Protein 2HBO (pdb70)

Structure (mmCIF, N/CA/C/O backbone):
data_2HBO
#
_entry.id   2HBO
#
_cell.length_a   53.440
_cell.length_b   53.440
_cell.length_c   99.090
_cell.angle_alpha   90.000
_cell.angle_beta   90.000
_cell.angle_gamma   90.000
#
_symmetry.space_group_name_H-M   'P 42 21 2'
#
loop_
_entity.id
_entity.type
_entity.pdbx_description
1 polymer 'Hypothetical protein (np_422103.1)'
2 non-polymer 2-{2-[2-(2-{2-[2-(2-ETHOXY-ETHOXY)-ETHOXY]-ETHOXY}-ETHOXY)-ETHOXY]-ETHOXY}-ETHANOL
3 non-polymer 1,2-ETHANEDIOL
4 water water
#
loop_
_atom_site.group_PDB
_atom_site.id
_atom_site.type_symbol
_atom_site.label_atom_id
_atom_site.label_alt_id
_atom_site.label_comp_id
_atom_site.label_asym_id
_atom_site.label_entity_id
_atom_site.label_seq_id
_atom_site.pdbx_PDB_ins_code
_atom_site.Cartn_x
_atom_site.Cartn_y
_atom_site.Cartn_z
_atom_site.occupancy
_atom_site.B_iso_or_equiv
_atom_site.auth_seq_id
_atom_site.auth_comp_id
_atom_site.auth_asym_id
_atom_site.auth_atom_id
_atom_site.pdbx_PDB_model_num
ATOM 1 N N . ALA A 1 13 ? 4.112 -20.979 -1.028 1.00 41.49 12 ALA A N 1
ATOM 2 C CA . ALA A 1 13 ? 4.492 -21.974 -2.093 1.00 41.82 12 ALA A CA 1
ATOM 3 C C . ALA A 1 13 ? 4.715 -21.334 -3.457 1.00 41.78 12 ALA A C 1
ATOM 4 O O . ALA A 1 13 ? 3.874 -21.450 -4.361 1.00 41.07 12 ALA A O 1
ATOM 6 N N . ILE A 1 14 ? 5.865 -20.687 -3.617 1.00 41.76 13 ILE A N 1
ATOM 7 C CA . ILE A 1 14 ? 6.217 -20.048 -4.887 1.00 41.39 13 ILE A CA 1
ATOM 8 C C . ILE A 1 14 ? 6.520 -21.121 -5.916 1.00 41.65 13 ILE A C 1
ATOM 9 O O . ILE A 1 14 ? 7.372 -21.978 -5.677 1.00 42.78 13 ILE A O 1
ATOM 14 N N . PRO A 1 15 ? 5.837 -21.086 -7.073 1.00 41.17 14 PRO A N 1
ATOM 15 C CA . PRO A 1 15 ? 6.130 -21.985 -8.180 1.00 40.63 14 PRO A CA 1
ATOM 16 C C . PRO A 1 15 ? 7.613 -22.193 -8.462 1.00 41.07 14 PRO A C 1
ATOM 17 O O . PRO A 1 15 ? 8.396 -21.265 -8.321 1.00 41.90 14 PRO A O 1
ATOM 21 N N . GLU A 1 16 ? 7.987 -23.404 -8.862 1.00 39.50 15 GLU A N 1
ATOM 22 C CA . GLU A 1 16 ? 9.396 -23.766 -8.952 1.00 40.03 15 GLU A CA 1
ATOM 23 C C . GLU A 1 16 ? 10.111 -22.828 -9.925 1.00 39.76 15 GLU A C 1
ATOM 24 O O . GLU A 1 16 ? 9.558 -22.469 -10.969 1.00 38.90 15 GLU A O 1
ATOM 27 N N . GLY A 1 17 ? 11.318 -22.408 -9.556 1.00 39.47 16 GLY 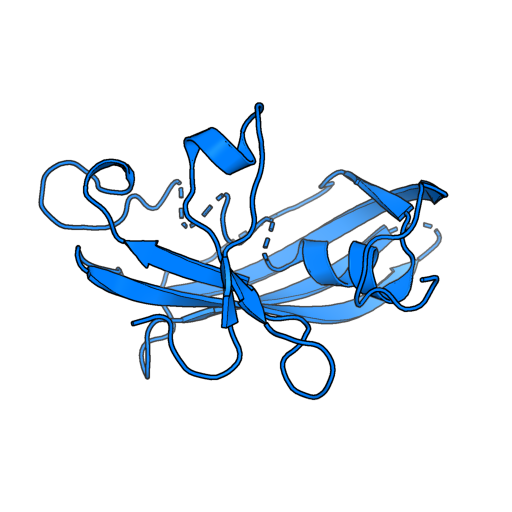A N 1
ATOM 28 C CA . GLY A 1 17 ? 12.126 -21.527 -10.386 1.00 39.46 16 GLY A CA 1
ATOM 29 C C . GLY A 1 17 ? 12.006 -20.044 -10.077 1.00 39.92 16 GLY A C 1
ATOM 30 O O . GLY A 1 17 ? 12.777 -19.245 -10.624 1.00 37.99 16 GLY A O 1
ATOM 31 N N . PHE A 1 18 ? 11.051 -19.666 -9.215 1.00 38.57 17 PHE A N 1
ATOM 32 C CA . PHE A 1 18 ? 10.800 -18.248 -8.917 1.00 37.86 17 PHE A CA 1
ATOM 33 C C . PHE A 1 18 ? 11.164 -17.890 -7.482 1.00 38.85 17 PHE A C 1
ATOM 34 O O . PHE A 1 18 ? 11.011 -18.700 -6.563 1.00 37.29 17 PHE A O 1
ATOM 42 N N . SER A 1 19 ? 11.627 -16.659 -7.300 1.00 41.13 18 SER A N 1
ATOM 43 C CA . SER A 1 19 ? 11.838 -16.111 -5.965 1.00 44.13 18 SER A CA 1
ATOM 44 C C . SER A 1 19 ? 11.276 -14.682 -5.900 1.00 44.18 18 SER A C 1
ATOM 45 O O . SER A 1 19 ? 11.172 -13.980 -6.925 1.00 39.97 18 SER A O 1
ATOM 48 N N . GLN A 1 20 ? 10.884 -14.275 -4.698 1.00 44.50 19 GLN A N 1
ATOM 49 C CA . GLN A 1 20 ? 10.220 -13.004 -4.530 1.00 45.49 19 GLN A CA 1
ATOM 50 C C . GLN A 1 20 ? 11.214 -11.871 -4.782 1.00 45.86 19 GLN A C 1
ATOM 51 O O . GLN A 1 20 ? 12.365 -11.912 -4.316 1.00 46.17 19 GLN A O 1
ATOM 57 N N . LEU A 1 21 ? 10.769 -10.869 -5.527 1.00 43.04 20 LEU A N 1
ATOM 58 C CA . LEU A 1 21 ? 11.505 -9.610 -5.645 1.00 44.74 20 LEU A CA 1
ATOM 59 C C . LEU A 1 21 ? 11.163 -8.776 -4.446 1.00 46.76 20 LEU A C 1
ATOM 60 O O . LEU A 1 21 ? 10.041 -8.823 -3.942 1.00 50.04 20 LEU A O 1
ATOM 65 N N . ASN A 1 22 ? 12.115 -7.994 -3.997 1.00 46.83 21 ASN A N 1
ATOM 66 C CA . ASN A 1 22 ? 11.905 -7.215 -2.808 1.00 49.68 21 ASN A CA 1
ATOM 67 C C . ASN A 1 22 ? 12.279 -5.771 -3.118 1.00 50.59 21 ASN A C 1
ATOM 68 O O . ASN A 1 22 ? 13.438 -5.488 -3.420 1.00 51.69 21 ASN A O 1
ATOM 73 N N . TRP A 1 23 ? 11.296 -4.870 -3.070 1.00 50.55 22 TRP A N 1
ATOM 74 C CA . TRP A 1 23 ? 11.575 -3.435 -3.013 1.00 50.41 22 TRP A CA 1
ATOM 75 C C . TRP A 1 23 ? 11.188 -2.858 -1.654 1.00 50.30 22 TRP A C 1
ATOM 76 O O . TRP A 1 23 ? 10.330 -3.385 -0.944 1.00 51.70 22 TRP A O 1
ATOM 87 N N . SER A 1 24 ? 11.851 -1.782 -1.282 1.00 47.94 23 SER A N 1
ATOM 88 C CA . SER A 1 24 ? 11.564 -1.119 -0.028 1.00 47.11 23 SER A CA 1
ATOM 89 C C . SER A 1 24 ? 10.606 0.058 -0.242 1.00 45.19 23 SER A C 1
ATOM 90 O O . SER A 1 24 ? 9.921 0.482 0.673 1.00 44.76 23 SER A O 1
ATOM 92 N N . ARG A 1 25 ? 10.569 0.580 -1.466 1.00 43.65 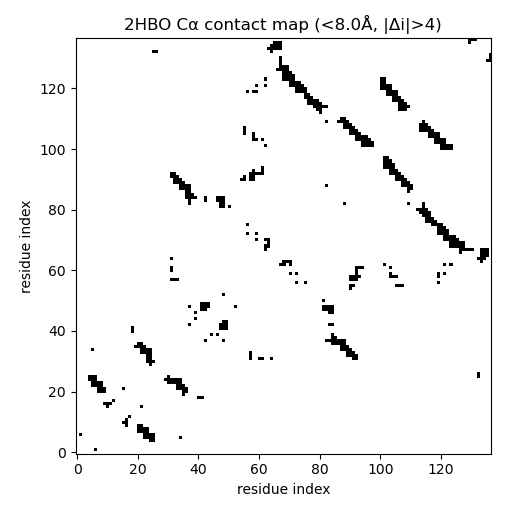24 ARG A N 1
ATOM 93 C CA . ARG A 1 25 ? 9.798 1.767 -1.764 1.00 41.96 24 ARG A CA 1
ATOM 94 C C . ARG A 1 25 ? 9.481 1.795 -3.248 1.00 40.39 24 ARG A C 1
ATOM 95 O O . ARG A 1 25 ? 9.938 0.942 -4.013 1.00 37.18 24 ARG A O 1
ATOM 99 N N . GLY A 1 26 ? 8.711 2.794 -3.653 1.00 40.45 25 GLY A N 1
ATOM 100 C CA . GLY A 1 26 ? 8.480 3.009 -5.077 1.00 38.09 25 GLY A CA 1
ATOM 101 C C . GLY A 1 26 ? 7.347 2.165 -5.605 1.00 36.73 25 GLY A C 1
ATOM 102 O O . GLY A 1 26 ? 6.658 1.490 -4.856 1.00 35.34 25 GLY A O 1
ATOM 103 N N . PHE A 1 27 ? 7.152 2.225 -6.910 1.00 35.41 26 PHE A N 1
ATOM 104 C CA . PHE A 1 27 ? 5.992 1.595 -7.553 1.00 37.23 26 PHE A CA 1
ATOM 105 C C . PHE A 1 27 ? 6.005 0.063 -7.606 1.00 38.84 26 PHE A C 1
ATOM 106 O O . PHE A 1 27 ? 4.958 -0.544 -7.489 1.00 39.35 26 PHE A O 1
ATOM 114 N N . GLY A 1 28 ? 7.166 -0.577 -7.755 1.00 40.21 27 GLY A N 1
ATOM 115 C CA . GLY A 1 28 ? 7.221 -2.049 -7.694 1.00 41.21 27 GLY A CA 1
ATOM 116 C C . GLY A 1 28 ? 6.648 -2.660 -6.421 1.00 43.44 27 GLY A C 1
ATOM 117 O O . GLY A 1 28 ? 5.970 -3.703 -6.439 1.00 43.96 27 GLY A O 1
ATOM 118 N N . ARG A 1 29 ? 6.908 -2.014 -5.304 1.00 43.01 28 ARG A N 1
ATOM 119 C CA . ARG A 1 29 ? 6.350 -2.460 -4.052 1.00 44.86 28 ARG A CA 1
ATOM 120 C C . ARG A 1 29 ? 4.849 -2.211 -3.959 1.00 43.11 28 ARG A C 1
ATOM 121 O O . ARG A 1 29 ? 4.118 -2.976 -3.317 1.00 40.42 28 ARG A O 1
ATOM 129 N N . GLN A 1 30 ? 4.405 -1.090 -4.518 1.00 42.10 29 GLN A N 1
ATOM 130 C CA . GLN A 1 30 ? 2.979 -0.805 -4.570 1.00 40.76 29 GLN A CA 1
ATOM 131 C C . GLN A 1 30 ? 2.255 -1.937 -5.277 1.00 40.76 29 GLN A C 1
ATOM 132 O O . GLN A 1 30 ? 1.141 -2.293 -4.901 1.00 42.04 29 GLN A O 1
ATOM 138 N N . ILE A 1 31 ? 2.850 -2.484 -6.331 1.00 42.73 30 ILE A N 1
ATOM 139 C CA . ILE A 1 31 ? 2.107 -3.468 -7.143 1.00 43.82 30 ILE A CA 1
ATOM 140 C C . ILE A 1 31 ? 2.561 -4.909 -6.924 1.00 41.74 30 ILE A C 1
ATOM 141 O O . ILE A 1 31 ? 2.073 -5.841 -7.548 1.00 42.73 30 ILE A O 1
ATOM 146 N N . GLY A 1 32 ? 3.474 -5.095 -5.990 1.00 41.52 31 GLY A N 1
ATOM 147 C CA . GLY A 1 32 ? 3.893 -6.433 -5.643 1.00 41.86 31 GLY A CA 1
ATOM 148 C C . GLY A 1 32 ? 2.841 -7.175 -4.846 1.00 41.02 31 GLY A C 1
ATOM 149 O O . GLY A 1 32 ? 1.722 -6.661 -4.611 1.00 39.02 31 GLY A O 1
ATOM 150 N N . PRO A 1 33 ? 3.206 -8.377 -4.372 1.00 42.36 32 PRO A N 1
ATOM 151 C CA . PRO A 1 33 ? 4.510 -9.032 -4.571 1.00 41.97 32 PRO A CA 1
ATOM 152 C C . PRO A 1 33 ? 4.742 -9.501 -5.986 1.00 39.97 32 PRO A C 1
ATOM 153 O O . PRO A 1 33 ? 3.812 -10.012 -6.625 1.00 41.24 32 PRO A O 1
ATOM 157 N N . LEU A 1 34 ? 5.943 -9.259 -6.495 1.00 38.55 33 LEU A N 1
ATOM 158 C CA . LEU A 1 34 ? 6.370 -9.809 -7.781 1.00 38.64 33 LEU A CA 1
ATOM 159 C C . LEU A 1 34 ? 7.493 -10.813 -7.562 1.00 39.04 33 LEU A C 1
ATOM 160 O O . LEU A 1 34 ? 8.203 -10.749 -6.548 1.00 42.00 33 LEU A O 1
ATOM 165 N N . PHE A 1 35 ? 7.642 -11.723 -8.522 1.00 38.81 34 PHE A N 1
ATOM 166 C CA . PHE A 1 35 ? 8.653 -12.764 -8.455 1.00 38.41 34 PHE A CA 1
ATOM 167 C C . PHE A 1 35 ? 9.440 -12.793 -9.732 1.00 35.66 34 PHE A C 1
ATOM 168 O O . PHE A 1 35 ? 8.883 -12.545 -10.828 1.00 38.79 34 PHE A O 1
ATOM 176 N N . GLU A 1 36 ? 10.727 -13.121 -9.613 1.00 35.84 35 GLU A N 1
ATOM 177 C CA . GLU A 1 36 ? 11.619 -13.257 -10.777 1.00 37.52 35 GLU A CA 1
ATOM 178 C C . GLU A 1 36 ? 12.132 -14.686 -10.881 1.00 37.97 35 GLU A C 1
ATOM 179 O O . GLU A 1 36 ? 12.353 -15.382 -9.872 1.00 36.51 35 GLU A O 1
ATOM 185 N N . HIS A 1 37 ? 12.317 -15.132 -12.116 1.00 39.23 36 HIS A N 1
ATOM 186 C CA . HIS A 1 37 ? 12.817 -16.461 -12.359 1.00 41.07 36 HIS A CA 1
ATOM 187 C C . HIS A 1 37 ? 14.313 -16.472 -12.091 1.00 41.75 36 HIS A C 1
ATOM 188 O O . HIS A 1 37 ? 15.023 -15.517 -12.406 1.00 42.24 36 HIS A O 1
ATOM 195 N N . ARG A 1 38 ? 14.781 -17.573 -11.534 1.00 43.98 37 ARG A N 1
ATOM 196 C CA . ARG A 1 38 ? 16.197 -17.775 -11.298 1.00 46.25 37 ARG A CA 1
ATOM 197 C C . ARG A 1 38 ? 16.969 -17.809 -12.612 1.00 43.77 37 ARG A C 1
ATOM 198 O O . ARG A 1 38 ? 16.405 -17.992 -13.697 1.00 42.06 37 ARG A O 1
ATOM 206 N N . GLU A 1 39 ? 18.284 -17.658 -12.478 1.00 44.55 38 GLU A N 1
ATOM 207 C CA . GLU A 1 39 ? 19.224 -17.676 -13.594 1.00 43.73 38 GLU A CA 1
ATOM 208 C C . GLU A 1 39 ? 19.157 -18.991 -14.376 1.00 42.36 38 GLU A C 1
ATOM 209 O O . GLU A 1 39 ? 18.827 -20.034 -13.818 1.00 43.51 38 GLU A O 1
ATOM 212 N N . GLY A 1 40 ? 19.470 -18.921 -15.666 1.00 41.39 39 GLY A N 1
ATOM 213 C CA . GLY A 1 40 ? 19.356 -20.063 -16.576 1.00 41.07 39 GLY A CA 1
ATOM 214 C C . GLY A 1 40 ? 18.106 -19.972 -17.433 1.00 41.24 39 GLY A C 1
ATOM 215 O O . GLY A 1 40 ? 17.548 -18.883 -17.594 1.00 42.12 39 GLY A O 1
ATOM 216 N N . PRO A 1 41 ? 17.655 -21.118 -17.989 1.00 39.78 40 PRO A N 1
ATOM 217 C CA . PRO A 1 41 ? 16.396 -21.102 -18.733 1.00 39.02 40 PRO A CA 1
ATOM 218 C C . PRO A 1 41 ? 15.238 -20.452 -17.981 1.00 37.31 40 PRO A C 1
ATOM 219 O O . PRO A 1 41 ? 15.004 -20.763 -16.812 1.00 39.36 40 PRO A O 1
ATOM 223 N N . GLY A 1 42 ? 14.540 -19.546 -18.658 1.00 37.41 41 GLY A N 1
ATOM 224 C CA . GLY A 1 42 ? 13.360 -18.871 -18.113 1.00 36.87 41 GLY A CA 1
ATOM 225 C C . GLY A 1 42 ? 13.691 -17.630 -17.305 1.00 36.21 41 GLY A C 1
ATOM 226 O O . GLY A 1 42 ? 12.779 -17.001 -16.752 1.00 36.24 41 GLY A O 1
ATOM 227 N N . GLN A 1 43 ? 14.988 -17.257 -17.231 1.00 36.69 42 GLN A N 1
ATOM 228 C CA . GLN A 1 43 ? 15.414 -16.107 -16.419 1.00 36.81 42 GLN A CA 1
ATOM 229 C C . GLN A 1 43 ? 14.684 -14.817 -16.753 1.00 35.25 42 GLN A C 1
ATOM 230 O O . GLN A 1 43 ? 14.423 -14.012 -15.857 1.00 36.76 42 GLN A O 1
ATOM 236 N N . ALA A 1 44 ? 14.311 -14.647 -18.009 1.00 37.89 43 ALA A N 1
ATOM 237 C CA . ALA A 1 44 ? 13.646 -13.428 -18.470 1.00 37.83 43 ALA A CA 1
ATOM 238 C C . ALA A 1 44 ? 12.229 -13.281 -17.933 1.00 39.19 43 ALA A C 1
ATOM 239 O O . ALA A 1 44 ? 11.641 -12.207 -18.111 1.00 39.78 43 ALA A O 1
ATOM 241 N N . ARG A 1 45 ? 11.703 -14.316 -17.238 1.00 38.19 44 ARG A N 1
ATOM 242 C CA . ARG A 1 45 ? 10.329 -14.316 -16.736 1.00 36.98 44 ARG A CA 1
ATOM 243 C C . ARG A 1 45 ? 10.202 -13.638 -15.374 1.00 36.44 44 ARG A C 1
ATOM 244 O O . ARG A 1 45 ? 11.011 -13.833 -14.482 1.00 36.66 44 ARG A O 1
ATOM 252 N N . LEU A 1 46 ? 9.192 -12.794 -15.270 1.00 36.63 45 LEU A N 1
ATOM 253 C CA . LEU A 1 46 ? 8.649 -12.362 -14.016 1.00 35.70 45 LEU A CA 1
ATOM 254 C C . LEU A 1 46 ? 7.288 -13.036 -13.813 1.00 35.92 45 LEU A C 1
ATOM 255 O O . LEU A 1 46 ? 6.662 -13.520 -14.767 1.00 36.07 45 LEU A O 1
ATOM 260 N N . ALA A 1 47 ? 6.823 -12.991 -12.587 1.00 36.09 46 ALA A N 1
ATOM 261 C CA . ALA A 1 47 ? 5.518 -13.526 -12.202 1.00 36.20 46 ALA A CA 1
ATOM 262 C C . ALA A 1 47 ? 4.941 -12.790 -11.015 1.00 37.16 46 ALA A C 1
ATOM 263 O O . ALA A 1 47 ? 5.645 -12.141 -10.198 1.00 36.68 46 ALA A O 1
ATOM 265 N N . PHE A 1 48 ? 3.631 -12.863 -10.939 1.00 35.84 47 PHE A N 1
ATOM 266 C CA . PHE A 1 48 ? 2.922 -12.449 -9.740 1.00 34.83 47 PHE A CA 1
ATOM 267 C C . PHE A 1 48 ? 1.682 -13.308 -9.484 1.00 35.39 47 PHE A C 1
ATOM 268 O O . PHE A 1 48 ? 1.162 -13.965 -10.366 1.00 35.90 47 PHE A O 1
ATOM 276 N N . ARG A 1 49 ? 1.268 -13.347 -8.225 1.00 34.74 48 ARG A N 1
ATOM 277 C CA . ARG A 1 49 ? -0.009 -13.925 -7.853 1.00 37.86 48 ARG A CA 1
ATOM 278 C C . ARG A 1 49 ? -1.041 -12.808 -7.704 1.00 36.45 48 ARG A C 1
ATOM 279 O O . ARG A 1 49 ? -0.793 -11.840 -7.026 1.00 37.49 48 ARG A O 1
ATOM 287 N N . VAL A 1 50 ? -2.190 -12.959 -8.345 1.00 35.66 49 VAL A N 1
ATOM 288 C CA . VAL A 1 50 ? -3.246 -11.964 -8.244 1.00 34.69 49 VAL A CA 1
ATOM 289 C C . VAL A 1 50 ? -3.773 -11.959 -6.809 1.00 34.31 49 VAL A C 1
ATOM 290 O O . VAL A 1 50 ? -4.316 -12.961 -6.308 1.00 33.61 49 VAL A O 1
ATOM 294 N N . GLU A 1 51 ? -3.625 -10.815 -6.163 1.00 33.49 50 GLU A N 1
ATOM 295 C CA . GLU A 1 51 ? -4.075 -10.617 -4.807 1.00 34.28 50 GLU A CA 1
ATOM 296 C C . GLU A 1 51 ? -5.143 -9.534 -4.840 1.00 34.67 50 GLU A C 1
ATOM 297 O O . GLU A 1 51 ? -5.366 -8.880 -5.875 1.00 32.54 50 GLU A O 1
ATOM 303 N N . GLU A 1 52 ? -5.800 -9.326 -3.719 1.00 33.84 51 GLU A N 1
ATOM 304 C CA . GLU A 1 52 ? -6.940 -8.442 -3.703 1.00 34.69 51 GLU A CA 1
ATOM 305 C C . GLU A 1 52 ? -6.598 -7.037 -4.173 1.00 33.98 51 GLU A C 1
ATOM 306 O O . GLU A 1 52 ? -7.417 -6.388 -4.788 1.00 34.97 51 GLU A O 1
ATOM 309 N N . HIS A 1 53 ? -5.390 -6.580 -3.873 1.00 35.19 52 HIS A N 1
ATOM 310 C CA . HIS A 1 53 ? -4.985 -5.206 -4.197 1.00 35.89 52 HIS A CA 1
ATOM 311 C C . HIS A 1 53 ? -4.623 -5.063 -5.665 1.00 32.91 52 HIS A C 1
ATOM 312 O O . HIS A 1 53 ? -4.260 -3.975 -6.096 1.00 33.86 52 HIS A O 1
ATOM 319 N N . HIS A 1 54 ? -4.661 -6.172 -6.405 1.00 32.55 53 HIS A N 1
ATOM 320 C CA . HIS A 1 54 ? -4.478 -6.175 -7.848 1.00 33.12 53 HIS A CA 1
ATOM 321 C C . HIS A 1 54 ? -5.774 -6.103 -8.651 1.00 34.72 53 HIS A C 1
ATOM 322 O O . HIS A 1 54 ? -5.774 -5.860 -9.882 1.00 34.91 53 HIS A O 1
ATOM 329 N N . THR A 1 55 ? -6.869 -6.335 -7.955 1.00 34.02 54 THR A N 1
ATOM 330 C CA . THR A 1 55 ? -8.118 -6.616 -8.589 1.00 35.48 54 THR A CA 1
ATOM 331 C C . THR A 1 55 ? -8.962 -5.385 -8.758 1.00 37.66 54 THR A C 1
ATOM 332 O O . THR A 1 55 ? -8.669 -4.297 -8.257 1.00 36.47 54 THR A O 1
ATOM 336 N N . ASN A 1 56 ? -10.060 -5.617 -9.449 1.00 40.72 55 ASN A N 1
ATOM 337 C CA . ASN A 1 56 ? -11.039 -4.615 -9.728 1.00 43.10 55 ASN A CA 1
ATOM 338 C C . ASN A 1 56 ? -12.111 -4.581 -8.635 1.00 44.41 55 ASN A C 1
ATOM 339 O O . ASN A 1 56 ? -13.123 -3.930 -8.812 1.00 46.87 55 ASN A O 1
ATOM 344 N N . GLY A 1 57 ? -11.861 -5.273 -7.509 1.00 44.63 56 GLY A N 1
ATOM 345 C CA . GLY A 1 57 ? -12.779 -5.365 -6.363 1.00 44.53 56 GLY A CA 1
ATOM 346 C C . GLY A 1 57 ? -13.841 -6.446 -6.530 1.00 44.88 56 GLY A C 1
ATOM 347 O O . GLY A 1 57 ? -14.686 -6.653 -5.651 1.00 45.06 56 GLY A O 1
ATOM 348 N N . LEU A 1 58 ? -13.787 -7.139 -7.664 1.00 44.78 57 LEU A N 1
ATOM 349 C CA . LEU A 1 58 ? -14.788 -8.117 -8.049 1.00 44.97 57 LEU A CA 1
ATOM 350 C C . LEU A 1 58 ? -14.139 -9.467 -8.388 1.00 44.07 57 LEU A C 1
ATOM 351 O O . LEU A 1 58 ? -14.737 -10.303 -9.074 1.00 43.35 57 LEU A O 1
ATOM 356 N N . GLY A 1 59 ? -12.930 -9.681 -7.873 1.00 41.74 58 GLY A N 1
ATOM 357 C CA . GLY A 1 59 ? -12.249 -10.944 -8.032 1.00 40.36 58 GLY A CA 1
ATOM 358 C C . GLY A 1 59 ? -11.378 -11.046 -9.276 1.00 39.70 58 GLY A C 1
ATOM 359 O O . GLY A 1 59 ? -10.732 -12.075 -9.474 1.00 41.23 58 GLY A O 1
ATOM 360 N N . ASN A 1 60 ? -11.344 -10.014 -10.121 1.00 37.23 59 ASN A N 1
ATOM 361 C CA . ASN A 1 60 ? -10.491 -10.072 -11.327 1.00 38.31 59 ASN A CA 1
ATOM 362 C C . ASN A 1 60 ? -9.373 -9.033 -11.370 1.00 35.38 59 ASN A C 1
ATOM 363 O O . ASN A 1 60 ? -9.548 -7.890 -10.940 1.00 33.28 59 ASN A O 1
ATOM 368 N N . CYS A 1 61 ? -8.241 -9.441 -11.934 1.00 35.84 60 CYS A N 1
ATOM 369 C CA . CYS A 1 61 ? -7.067 -8.593 -12.047 1.00 35.45 60 CYS A CA 1
ATOM 370 C C . CYS A 1 61 ? -7.446 -7.410 -12.894 1.00 34.56 60 CYS A C 1
ATOM 371 O O . CYS A 1 61 ? -8.053 -7.572 -13.957 1.00 35.83 60 CYS A O 1
ATOM 374 N N . HIS A 1 62 ? -7.076 -6.222 -12.434 1.00 32.42 61 HIS A N 1
ATOM 375 C CA . HIS A 1 62 ? -7.279 -5.011 -13.180 1.00 30.41 61 HIS A CA 1
ATOM 376 C C . HIS A 1 62 ? -6.349 -5.002 -14.373 1.00 31.09 61 HIS A C 1
ATOM 377 O O . HIS A 1 62 ? -5.180 -5.357 -14.266 1.00 30.08 61 HIS A O 1
ATOM 384 N N . GLY A 1 63 ? -6.881 -4.585 -15.510 1.00 30.90 62 GLY A N 1
ATOM 385 C CA . GLY A 1 63 ? -6.095 -4.519 -16.745 1.00 30.34 62 GLY A CA 1
ATOM 386 C C . GLY A 1 63 ? -4.938 -3.565 -16.630 1.00 29.09 62 GLY A C 1
ATOM 387 O O . GLY A 1 63 ? -3.903 -3.741 -17.301 1.00 29.00 62 GLY A O 1
ATOM 388 N N . GLY A 1 64 ? -5.085 -2.545 -15.766 1.00 29.72 63 GLY A N 1
ATOM 389 C CA . GLY A 1 64 ? -4.009 -1.580 -15.519 1.00 30.27 63 GLY A CA 1
ATOM 390 C C . GLY A 1 64 ? -2.855 -2.244 -14.813 1.00 31.70 63 GLY A C 1
ATOM 391 O O . GLY A 1 64 ? -1.703 -1.935 -15.072 1.00 32.99 63 GLY A O 1
ATOM 400 N N . LEU A 1 66 ? -2.147 -5.521 -15.161 1.00 34.82 65 LEU A N 1
ATOM 401 C CA . LEU A 1 66 ? -1.501 -6.339 -16.177 1.00 36.56 65 LEU A CA 1
ATOM 402 C C . LEU A 1 66 ? -0.595 -5.499 -17.113 1.00 35.30 65 LEU A C 1
ATOM 403 O O . L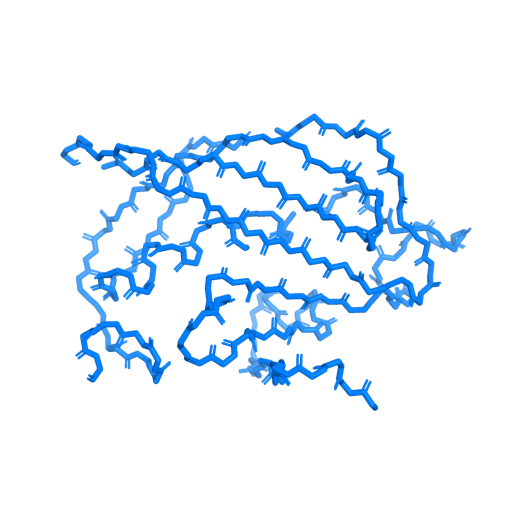EU A 1 66 ? 0.438 -5.976 -17.517 1.00 35.62 65 LEU A O 1
ATOM 416 N N . SER A 1 68 ? 1.075 -2.618 -16.264 1.00 31.98 67 SER A N 1
ATOM 417 C CA . SER A 1 68 ? 2.229 -2.296 -15.439 1.00 34.38 67 SER A CA 1
ATOM 418 C C . SER A 1 68 ? 3.141 -3.505 -15.359 1.00 33.79 67 SER A C 1
ATOM 419 O O . SER A 1 68 ? 4.360 -3.379 -15.508 1.00 34.05 67 SER A O 1
ATOM 422 N N . PHE A 1 69 ? 2.547 -4.675 -15.129 1.00 33.31 68 PHE A N 1
ATOM 423 C CA . PHE A 1 69 ? 3.319 -5.919 -15.084 1.00 32.02 68 PHE A CA 1
ATOM 424 C C . PHE A 1 69 ? 4.007 -6.189 -16.428 1.00 31.53 68 PHE A C 1
ATOM 425 O O . PHE A 1 69 ? 5.174 -6.577 -16.459 1.00 33.12 68 PHE A O 1
ATOM 433 N N . ALA A 1 70 ? 3.300 -6.003 -17.532 1.00 32.10 69 ALA A N 1
ATOM 434 C CA . ALA A 1 70 ? 3.949 -6.181 -18.857 1.00 33.50 69 ALA A CA 1
ATOM 435 C C . ALA A 1 70 ? 5.144 -5.235 -19.075 1.00 33.97 69 ALA A C 1
ATOM 436 O O . ALA A 1 70 ? 6.168 -5.614 -19.679 1.00 33.28 69 ALA A O 1
ATOM 438 N N . ASP A 1 71 ? 4.981 -3.989 -18.659 1.00 34.20 70 ASP A N 1
ATOM 439 C CA . ASP A 1 71 ? 6.047 -2.999 -18.754 1.00 34.94 70 ASP A CA 1
ATOM 440 C C . ASP A 1 71 ? 7.329 -3.539 -18.073 1.00 34.61 70 ASP A C 1
ATOM 441 O O . ASP A 1 71 ? 8.404 -3.582 -18.692 1.00 33.65 70 ASP A O 1
ATOM 459 N N . ALA A 1 73 ? 7.893 -6.768 -16.840 1.00 35.60 72 ALA A N 1
ATOM 460 C CA . ALA A 1 73 ? 8.260 -8.070 -17.397 1.00 34.69 72 ALA A CA 1
ATOM 461 C C . ALA A 1 73 ? 9.025 -7.975 -18.732 1.00 35.88 72 ALA A C 1
ATOM 462 O O . ALA A 1 73 ? 10.043 -8.669 -18.888 1.00 35.34 72 ALA A O 1
ATOM 464 N N . TRP A 1 74 ? 8.549 -7.150 -19.680 1.00 34.06 73 TRP A N 1
ATOM 465 C CA . TRP A 1 74 ? 9.151 -7.049 -20.982 1.00 34.96 73 TRP A CA 1
ATOM 466 C C . TRP A 1 74 ? 10.461 -6.221 -20.953 1.00 34.97 73 TRP A C 1
ATOM 467 O O . TRP A 1 74 ? 11.451 -6.610 -21.538 1.00 35.94 73 TRP A O 1
ATOM 478 N N . GLY A 1 75 ? 10.485 -5.125 -20.212 1.00 36.10 74 GLY A N 1
ATOM 479 C CA . GLY A 1 75 ? 11.748 -4.409 -19.993 1.00 36.92 74 GLY A CA 1
ATOM 480 C C . GLY A 1 75 ? 12.843 -5.165 -19.253 1.00 36.09 74 GLY A C 1
ATOM 481 O O . GLY A 1 75 ? 14.002 -4.823 -19.410 1.00 40.44 74 GLY A O 1
ATOM 482 N N . ARG A 1 76 ? 12.507 -6.172 -18.452 1.00 40.22 75 ARG A N 1
ATOM 483 C CA . ARG A 1 76 ? 13.485 -7.023 -17.773 1.00 41.12 75 ARG A CA 1
ATOM 484 C C . ARG A 1 76 ? 14.620 -7.480 -18.734 1.00 43.32 75 ARG A C 1
ATOM 485 O O . ARG A 1 76 ? 15.774 -7.620 -18.308 1.00 44.21 75 ARG A O 1
ATOM 493 N N . ILE A 1 77 ? 14.268 -7.754 -19.990 1.00 43.04 76 ILE A N 1
ATOM 494 C CA . ILE A 1 77 ? 15.243 -8.045 -21.061 1.00 43.03 76 ILE A CA 1
ATOM 495 C C . ILE A 1 77 ? 16.486 -7.152 -21.028 1.00 42.11 76 ILE A C 1
ATOM 496 O O . ILE A 1 77 ? 17.624 -7.649 -20.995 1.00 41.72 76 ILE A O 1
ATOM 501 N N . ILE A 1 78 ? 16.258 -5.845 -21.021 1.00 41.39 77 ILE A N 1
ATOM 502 C CA . ILE A 1 78 ? 17.318 -4.841 -21.078 1.00 41.85 77 ILE A CA 1
ATOM 503 C C . ILE A 1 78 ? 18.150 -4.884 -19.811 1.00 40.50 77 ILE A C 1
ATOM 504 O O . ILE A 1 78 ? 19.381 -4.809 -19.858 1.00 39.25 77 ILE A O 1
ATOM 509 N N . SER A 1 79 ? 17.482 -4.985 -18.667 1.00 39.06 78 SER A N 1
ATOM 510 C CA . SER A 1 79 ? 18.214 -5.142 -17.425 1.00 38.71 78 SER A CA 1
ATOM 511 C C . SER A 1 79 ? 19.175 -6.337 -17.463 1.00 37.58 78 SER A C 1
ATOM 512 O O . SER A 1 79 ? 20.359 -6.244 -17.061 1.00 36.43 78 SER A O 1
ATOM 515 N N . LEU A 1 80 ? 18.653 -7.472 -17.904 1.00 38.49 79 LEU A N 1
ATOM 516 C CA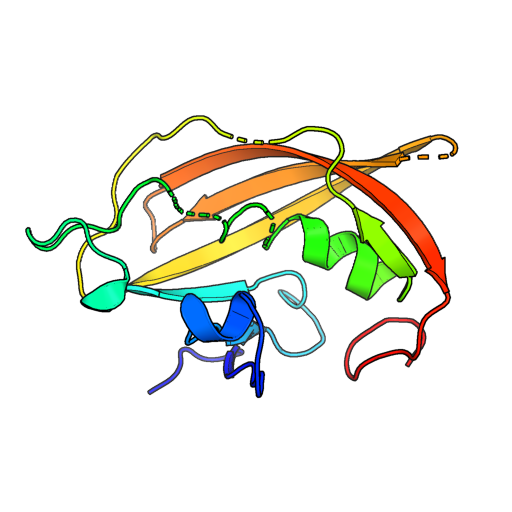 . LEU A 1 80 ? 19.436 -8.699 -17.903 1.00 38.73 79 LEU A CA 1
ATOM 517 C C . LEU A 1 80 ? 20.596 -8.616 -18.892 1.00 37.83 79 LEU A C 1
ATOM 518 O O . LEU A 1 80 ? 21.715 -8.981 -18.546 1.00 39.19 79 LEU A O 1
ATOM 523 N N . GLN A 1 81 ? 20.305 -8.167 -20.098 1.00 37.87 80 GLN A N 1
ATOM 524 C CA . GLN A 1 81 ? 21.284 -8.113 -21.196 1.00 38.42 80 GLN A CA 1
ATOM 525 C C . GLN A 1 81 ? 22.417 -7.117 -20.888 1.00 35.75 80 GLN A C 1
ATOM 526 O O . GLN A 1 81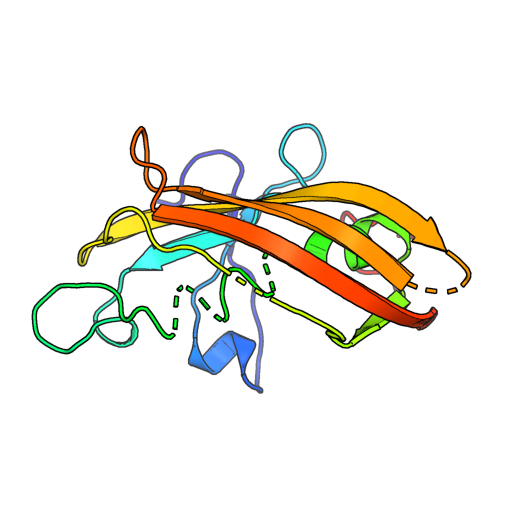 ? 23.574 -7.357 -21.230 1.00 35.36 80 GLN A O 1
ATOM 532 N N . LYS A 1 82 ? 22.057 -5.985 -20.290 1.00 34.26 81 LYS A N 1
ATOM 533 C CA . LYS A 1 82 ? 22.931 -4.804 -20.230 1.00 34.04 81 LYS A CA 1
ATOM 534 C C . LYS A 1 82 ? 23.202 -4.204 -18.874 1.00 33.59 81 LYS A C 1
ATOM 535 O O . LYS A 1 82 ? 24.167 -3.450 -18.731 1.00 34.33 81 LYS A O 1
ATOM 541 N N . SER A 1 83 ? 22.325 -4.451 -17.913 1.00 30.40 82 SER A N 1
ATOM 542 C CA . SER A 1 83 ? 22.378 -3.717 -16.640 1.00 31.52 82 SER A CA 1
ATOM 543 C C . SER A 1 83 ? 22.497 -2.200 -16.928 1.00 30.43 82 SER A C 1
ATOM 544 O O . SER A 1 83 ? 23.369 -1.523 -16.393 1.00 30.76 82 SER A O 1
ATOM 547 N N . TYR A 1 84 ? 21.653 -1.707 -17.835 1.00 31.87 83 TYR A N 1
ATOM 548 C CA . TYR A 1 84 ? 21.428 -0.289 -18.012 1.00 34.19 83 TYR A CA 1
ATOM 549 C C . TYR A 1 84 ? 20.105 0.094 -17.376 1.00 33.60 83 TYR A C 1
ATOM 550 O O . TYR A 1 84 ? 19.139 -0.707 -17.339 1.00 31.76 83 TYR A O 1
ATOM 559 N N . SER A 1 85 ? 20.056 1.331 -16.893 1.00 33.86 84 SER A N 1
ATOM 560 C CA . SER A 1 85 ? 18.791 1.980 -16.630 1.00 36.36 84 SER A CA 1
ATOM 561 C C . SER A 1 85 ? 18.093 2.133 -17.975 1.00 36.70 84 SER A C 1
ATOM 562 O O . SER A 1 85 ? 18.751 2.285 -19.016 1.00 35.89 84 SER A O 1
ATOM 565 N N . TRP A 1 86 ? 16.769 2.078 -17.955 1.00 36.76 85 TRP A N 1
ATOM 566 C CA . TRP A 1 86 ? 15.983 2.256 -19.178 1.00 36.66 85 TRP A CA 1
ATOM 567 C C . TRP A 1 86 ? 14.629 2.886 -18.896 1.00 35.70 85 TRP A C 1
ATOM 568 O O . TRP A 1 86 ? 14.162 2.870 -17.764 1.00 36.83 85 TRP A O 1
ATOM 579 N N . VAL A 1 87 ? 13.996 3.344 -19.968 1.00 34.53 86 VAL A N 1
ATOM 580 C CA . VAL A 1 87 ? 12.739 4.047 -19.925 1.00 35.07 86 VAL A CA 1
ATOM 581 C C . VAL A 1 87 ? 11.888 3.513 -21.082 1.00 34.58 86 VAL A C 1
ATOM 582 O O . VAL A 1 87 ? 12.389 3.291 -22.178 1.00 33.05 86 VAL A O 1
ATOM 586 N N . THR A 1 88 ? 10.623 3.230 -20.811 1.00 33.46 87 THR A N 1
ATOM 587 C CA . THR A 1 88 ? 9.635 2.917 -21.863 1.00 32.86 87 THR A CA 1
ATOM 588 C C . THR A 1 88 ? 9.366 4.086 -22.804 1.00 32.52 87 THR A C 1
ATOM 589 O O . THR A 1 88 ? 9.070 5.197 -22.365 1.00 35.24 87 THR A O 1
ATOM 593 N N . VAL A 1 89 ? 9.468 3.830 -24.097 1.00 31.71 88 VAL A N 1
ATOM 594 C CA A VAL A 1 89 ? 9.186 4.783 -25.170 0.50 32.05 88 VAL A CA 1
ATOM 595 C CA B VAL A 1 89 ? 9.117 4.844 -25.089 0.50 31.50 88 VAL A CA 1
ATOM 596 C C . VAL A 1 89 ? 7.818 4.488 -25.825 1.00 30.91 88 VAL A C 1
ATOM 597 O O . VAL A 1 89 ? 7.078 5.388 -26.201 1.00 28.35 88 VAL A O 1
ATOM 604 N N . ARG A 1 90 ? 7.510 3.203 -25.964 1.00 31.55 89 ARG A N 1
ATOM 605 C CA . ARG A 1 90 ? 6.236 2.755 -26.503 1.00 32.86 89 ARG A CA 1
ATOM 606 C C . ARG A 1 90 ? 5.836 1.449 -25.840 1.00 32.38 89 ARG A C 1
ATOM 607 O O . ARG A 1 90 ? 6.672 0.580 -25.580 1.00 31.96 89 ARG A O 1
ATOM 615 N N . LEU A 1 91 ? 4.547 1.301 -25.557 1.00 34.05 90 LEU A N 1
ATOM 616 C CA . LEU A 1 91 ? 4.034 0.044 -25.024 1.00 33.91 90 LEU A CA 1
ATOM 617 C C . LEU A 1 91 ? 2.668 -0.186 -25.671 1.00 34.14 90 LEU A C 1
ATOM 618 O O . LEU A 1 91 ? 1.795 0.697 -25.642 1.00 31.50 90 LEU A O 1
ATOM 631 N N . CYS A 1 93 ? -0.386 -3.209 -25.954 1.00 35.93 92 CYS A N 1
ATOM 632 C CA . CYS A 1 93 ? -0.916 -4.444 -25.342 1.00 34.38 92 CYS A CA 1
ATOM 633 C C . CYS A 1 93 ? -2.331 -4.735 -25.835 1.00 33.86 92 CYS A C 1
ATOM 634 O O . CYS A 1 93 ? -3.201 -3.851 -25.760 1.00 29.72 92 CYS A O 1
ATOM 637 N N . ASP A 1 94 ? -2.548 -5.956 -26.343 1.00 33.99 93 ASP A N 1
ATOM 638 C CA . ASP A 1 94 ? -3.869 -6.430 -26.739 1.00 34.07 93 ASP A CA 1
ATOM 639 C C . ASP A 1 94 ? -4.249 -7.438 -25.677 1.00 33.50 93 ASP A C 1
ATOM 640 O O . ASP A 1 94 ? -3.433 -8.324 -25.372 1.00 33.71 93 ASP A O 1
ATOM 645 N N . PHE A 1 95 ? -5.428 -7.268 -25.075 1.00 32.93 94 PHE A N 1
ATOM 646 C CA . PHE A 1 95 ? -5.891 -8.076 -23.938 1.00 33.18 94 PHE A CA 1
ATOM 647 C C . PHE A 1 95 ? -6.853 -9.155 -24.458 1.00 35.31 94 PHE A C 1
ATOM 648 O O . PHE A 1 95 ? -7.944 -8.834 -24.944 1.00 36.39 94 PHE A O 1
ATOM 656 N N . LEU A 1 96 ? -6.452 -10.414 -24.326 1.00 33.88 95 LEU A N 1
ATOM 657 C CA . LEU A 1 96 ? -7.149 -11.557 -24.877 1.00 32.80 95 LEU A CA 1
ATOM 658 C C . LEU A 1 96 ? -8.029 -12.310 -23.896 1.00 32.70 95 LEU A C 1
ATOM 659 O O . LEU A 1 96 ? -9.011 -12.953 -24.294 1.00 32.22 95 LEU A O 1
ATOM 664 N N . SER A 1 97 ? -7.635 -12.305 -22.632 1.00 32.47 96 SER A N 1
ATOM 665 C CA . SER A 1 97 ? -8.387 -12.922 -21.577 1.00 34.07 96 SER A CA 1
ATOM 666 C C . SER A 1 97 ? -7.955 -12.343 -20.249 1.00 35.35 96 SER A C 1
ATOM 667 O O . SER A 1 97 ? -6.903 -11.684 -20.150 1.00 37.59 96 SER A O 1
ATOM 670 N N . GLY A 1 98 ? -8.752 -12.620 -19.232 1.00 34.64 97 GLY A N 1
ATOM 671 C CA . GLY A 1 98 ? -8.598 -12.009 -17.917 1.00 35.00 97 GLY A CA 1
ATOM 672 C C . GLY A 1 98 ? -8.002 -12.953 -16.890 1.00 35.47 97 GLY A C 1
ATOM 673 O O . GLY A 1 98 ? -7.998 -14.146 -17.085 1.00 35.97 97 GLY A O 1
ATOM 674 N N . ALA A 1 99 ? -7.507 -12.409 -15.783 1.00 36.44 98 ALA A N 1
ATOM 675 C CA . ALA A 1 99 ? -6.946 -13.220 -14.719 1.00 36.21 98 ALA A CA 1
ATOM 676 C C . ALA A 1 99 ? -7.816 -13.001 -13.489 1.00 36.43 98 ALA A C 1
ATOM 677 O O . ALA A 1 99 ? -8.455 -11.968 -13.357 1.00 36.63 98 ALA A O 1
ATOM 679 N N . LYS A 1 100 ? -7.880 -13.988 -12.613 1.00 37.53 99 LYS A N 1
ATOM 680 C CA . LYS A 1 100 ? -8.734 -13.874 -11.459 1.00 38.77 99 LYS A CA 1
ATOM 681 C C . LYS A 1 100 ? -7.897 -13.931 -10.215 1.00 37.26 99 LYS A C 1
ATOM 682 O O . LYS A 1 100 ? -6.712 -14.268 -10.244 1.00 35.30 99 LYS A O 1
ATOM 685 N N . LEU A 1 101 ? -8.540 -13.579 -9.109 1.00 37.13 100 LEU A N 1
ATOM 686 C CA . LEU A 1 101 ? -7.914 -13.622 -7.806 1.00 37.87 100 LEU A CA 1
ATOM 687 C C . LEU A 1 101 ? -7.250 -14.993 -7.592 1.00 37.24 100 LEU A C 1
ATOM 688 O O . LEU A 1 101 ? -7.896 -16.012 -7.793 1.00 37.85 100 LEU A O 1
ATOM 693 N N . GLY A 1 102 ? -5.974 -15.005 -7.204 1.00 37.81 101 GLY A N 1
ATOM 694 C CA . GLY A 1 102 ? -5.201 -16.262 -6.973 1.00 37.81 101 GLY A CA 1
ATOM 695 C C . GLY A 1 102 ? -4.553 -16.902 -8.204 1.00 36.92 101 GLY A C 1
ATOM 696 O O . GLY A 1 102 ? -3.785 -17.871 -8.084 1.00 36.21 101 GLY A O 1
ATOM 697 N N . ASP A 1 103 ? -4.806 -16.378 -9.396 1.00 36.25 102 ASP A N 1
ATOM 698 C CA . ASP A 1 103 ? -4.066 -16.873 -10.580 1.00 36.21 102 ASP A CA 1
ATOM 699 C C . ASP A 1 103 ? -2.586 -16.511 -10.493 1.00 36.12 102 ASP A C 1
ATOM 700 O O . ASP A 1 103 ? -2.231 -15.415 -10.036 1.00 37.40 102 ASP A O 1
ATOM 705 N N . TRP A 1 104 ? -1.742 -17.449 -10.922 1.00 35.26 103 TRP A N 1
ATOM 706 C CA . TRP A 1 104 ? -0.310 -17.237 -11.123 1.00 36.52 103 TRP A CA 1
ATOM 707 C C . TRP A 1 104 ? -0.060 -16.743 -12.525 1.00 37.42 103 TRP A C 1
ATOM 708 O O . TRP A 1 104 ? -0.198 -17.497 -13.505 1.00 35.99 103 TRP A O 1
ATOM 719 N N . VAL A 1 105 ? 0.348 -15.491 -12.612 1.00 36.55 104 VAL A N 1
ATOM 720 C CA . VAL A 1 105 ? 0.456 -14.825 -13.897 1.00 33.29 104 VAL A CA 1
ATOM 721 C C . VAL A 1 105 ? 1.947 -14.686 -14.209 1.00 33.88 104 VAL A C 1
ATOM 722 O O . VAL A 1 105 ? 2.707 -14.277 -13.351 1.00 35.31 104 VAL A O 1
ATOM 726 N N . GLU A 1 106 ? 2.344 -14.946 -15.453 1.00 34.03 105 GLU A N 1
ATOM 727 C CA . GLU A 1 106 ? 3.733 -14.865 -15.850 1.00 34.51 105 GLU A CA 1
ATOM 728 C C . GLU A 1 106 ? 3.833 -13.978 -17.074 1.00 34.50 105 GLU A C 1
ATOM 729 O O . GLU A 1 106 ? 2.851 -13.791 -17.798 1.00 32.14 105 GLU A O 1
ATOM 735 N N . GLY A 1 107 ? 5.015 -13.414 -17.256 1.00 34.80 106 GLY A N 1
ATOM 736 C CA . GLY A 1 107 ? 5.288 -12.449 -18.328 1.00 34.51 106 GLY A CA 1
ATOM 737 C C . GLY A 1 107 ? 6.725 -12.574 -18.814 1.00 34.18 106 GLY A C 1
ATOM 738 O O . GLY A 1 107 ? 7.595 -12.802 -18.015 1.00 34.32 106 GLY A O 1
ATOM 739 N N . GLU A 1 108 ? 6.958 -12.486 -20.124 1.00 35.82 107 GLU A N 1
ATOM 740 C CA . GLU A 1 108 ? 8.301 -12.553 -20.657 1.00 37.26 107 GLU A CA 1
ATOM 741 C C . GLU A 1 108 ? 8.298 -11.820 -21.968 1.00 37.86 107 GLU A C 1
ATOM 742 O O . GLU A 1 108 ? 7.310 -11.883 -22.704 1.00 34.81 107 GLU A O 1
ATOM 748 N N . GLY A 1 109 ? 9.416 -11.187 -22.286 1.00 38.52 108 GLY A N 1
ATOM 749 C CA . GLY A 1 109 ? 9.606 -10.634 -23.628 1.00 38.23 108 GLY A CA 1
ATOM 750 C C . GLY A 1 109 ? 10.698 -11.362 -24.388 1.00 38.45 108 GLY A C 1
ATOM 751 O O . GLY A 1 109 ? 11.554 -11.993 -23.780 1.00 40.92 108 GLY A O 1
ATOM 752 N N . GLU A 1 110 ? 10.659 -11.266 -25.711 1.00 38.62 109 GLU A N 1
ATOM 753 C CA . GLU A 1 110 ? 11.766 -11.667 -26.557 1.00 40.23 109 GLU A CA 1
ATOM 754 C C . GLU A 1 110 ? 12.365 -10.440 -27.245 1.00 40.68 109 GLU A C 1
ATOM 755 O O . GLU A 1 110 ? 11.641 -9.634 -27.843 1.00 38.73 109 GLU A O 1
ATOM 758 N N . LEU A 1 111 ? 13.688 -10.289 -27.125 1.00 41.79 110 LEU A N 1
ATOM 759 C CA . LEU A 1 111 ? 14.375 -9.144 -27.725 1.00 42.46 110 LEU A CA 1
ATOM 760 C C . LEU A 1 111 ? 14.485 -9.392 -29.207 1.00 44.59 110 LEU A C 1
ATOM 761 O O . LEU A 1 111 ? 15.163 -10.332 -29.636 1.00 45.90 110 LEU A O 1
ATOM 766 N N . ILE A 1 112 ? 13.808 -8.559 -29.988 1.00 44.57 111 ILE A N 1
ATOM 767 C CA . ILE A 1 112 ? 13.816 -8.685 -31.435 1.00 46.31 111 ILE A CA 1
ATOM 768 C C . ILE A 1 112 ? 14.955 -7.899 -32.088 1.00 46.02 111 ILE A C 1
ATOM 769 O O . ILE A 1 112 ? 15.669 -8.419 -32.959 1.00 45.16 111 ILE A O 1
ATOM 774 N N . SER A 1 113 ? 15.098 -6.639 -31.697 1.00 44.49 112 SER A N 1
ATOM 775 C CA . SER A 1 113 ? 16.005 -5.740 -32.387 1.00 42.23 112 SER A CA 1
ATOM 776 C C . SER A 1 113 ? 16.452 -4.628 -31.467 1.00 42.59 112 SER A C 1
ATOM 777 O O . SER A 1 113 ? 15.853 -4.400 -30.398 1.00 40.75 112 SER A O 1
ATOM 780 N N . GLU A 1 114 ? 17.535 -3.975 -31.860 1.00 42.02 113 GLU A N 1
ATOM 781 C CA . GLU A 1 114 ? 18.070 -2.798 -31.165 1.00 42.53 113 GLU A CA 1
ATOM 782 C C . GLU A 1 114 ? 18.551 -1.835 -32.237 1.00 42.78 113 GLU A C 1
ATOM 783 O O . GLU A 1 114 ? 19.269 -2.246 -33.144 1.00 42.08 113 GLU A O 1
ATOM 789 N N . GLU A 1 115 ? 18.158 -0.570 -32.139 1.00 43.03 114 GLU A N 1
ATOM 790 C CA . GLU A 1 115 ? 18.722 0.489 -32.978 1.00 43.00 114 GLU A CA 1
ATOM 791 C C . GLU A 1 115 ? 19.092 1.616 -32.053 1.00 39.56 114 GLU A C 1
ATOM 792 O O . GLU A 1 115 ? 18.215 2.198 -31.438 1.00 39.74 114 GLU A O 1
ATOM 798 N N . ASP A 1 116 ? 20.380 1.928 -31.952 1.00 36.37 115 ASP A N 1
ATOM 799 C CA . ASP A 1 116 ? 20.822 3.134 -31.272 1.00 35.42 115 ASP A CA 1
ATOM 800 C C . ASP A 1 116 ? 20.135 3.177 -29.925 1.00 34.69 115 ASP A C 1
ATOM 801 O O . ASP A 1 116 ? 19.564 4.179 -29.555 1.00 34.71 115 ASP A O 1
ATOM 814 N N . LEU A 1 118 ? 17.510 1.796 -28.615 1.00 31.44 117 LEU A N 1
ATOM 815 C CA . LEU A 1 118 ? 16.095 1.472 -28.542 1.00 31.30 117 LEU A CA 1
ATOM 816 C C . LEU A 1 118 ? 15.958 -0.004 -28.833 1.00 31.48 117 LEU A C 1
ATOM 817 O O . LEU A 1 118 ? 16.269 -0.493 -29.961 1.00 31.68 117 LEU A O 1
ATOM 822 N N . PHE A 1 119 ? 15.448 -0.707 -27.830 1.00 33.72 118 PHE A N 1
ATOM 823 C CA . PHE A 1 119 ? 15.324 -2.155 -27.816 1.00 34.47 118 PHE A CA 1
ATOM 824 C C . PHE A 1 119 ? 13.870 -2.482 -28.014 1.00 34.29 118 PHE A C 1
ATOM 825 O O . PHE A 1 119 ? 13.023 -1.994 -27.278 1.00 34.97 118 PHE A O 1
ATOM 833 N N . THR A 1 120 ? 13.571 -3.281 -29.027 1.00 35.52 119 THR A N 1
ATOM 834 C CA . THR A 1 120 ? 12.192 -3.663 -29.325 1.00 37.03 119 THR A CA 1
ATOM 835 C C . THR A 1 120 ? 11.959 -5.086 -28.853 1.00 38.64 119 THR A C 1
ATOM 836 O O . THR A 1 120 ? 12.658 -6.002 -29.287 1.00 41.20 119 THR A O 1
ATOM 840 N N . VAL A 1 121 ? 10.967 -5.252 -27.975 1.00 39.33 120 VAL A N 1
ATOM 841 C CA . VAL A 1 121 ? 10.690 -6.495 -27.272 1.00 37.42 120 VAL A CA 1
ATOM 842 C C . VAL A 1 121 ? 9.255 -6.900 -27.571 1.00 38.81 120 VAL A C 1
ATOM 843 O O . VAL A 1 121 ? 8.344 -6.105 -27.353 1.00 39.70 120 VAL A O 1
ATOM 847 N N . ARG A 1 122 ? 9.085 -8.093 -28.148 1.00 35.97 121 ARG A N 1
ATOM 848 C CA . ARG A 1 122 ? 7.792 -8.717 -28.376 1.00 36.96 121 ARG A CA 1
ATOM 849 C C . ARG A 1 122 ? 7.489 -9.558 -27.148 1.00 36.95 121 ARG A C 1
ATOM 850 O O . ARG A 1 122 ? 8.374 -10.251 -26.596 1.00 37.20 121 ARG A O 1
ATOM 854 N N . GLY A 1 123 ? 6.242 -9.483 -26.701 1.00 37.33 122 GLY A N 1
ATOM 855 C CA . GLY A 1 123 ? 5.926 -9.936 -25.373 1.00 35.91 122 GLY A CA 1
ATOM 856 C C . GLY A 1 123 ? 4.610 -10.682 -25.242 1.00 34.59 122 GLY A C 1
ATOM 857 O O . GLY A 1 123 ? 3.719 -10.532 -26.079 1.00 32.64 122 GLY A O 1
ATOM 858 N N . ARG A 1 124 ? 4.522 -11.471 -24.170 1.00 31.73 123 ARG A N 1
ATOM 859 C CA . ARG A 1 124 ? 3.314 -12.196 -23.758 1.00 34.35 123 ARG A CA 1
ATOM 860 C C . ARG A 1 124 ? 3.183 -12.152 -22.240 1.00 32.12 123 ARG A C 1
ATOM 861 O O . ARG A 1 124 ? 4.191 -12.063 -21.547 1.00 32.43 123 ARG A O 1
ATOM 869 N N . ILE A 1 125 ? 1.944 -12.224 -21.748 1.00 29.98 124 ILE A N 1
ATO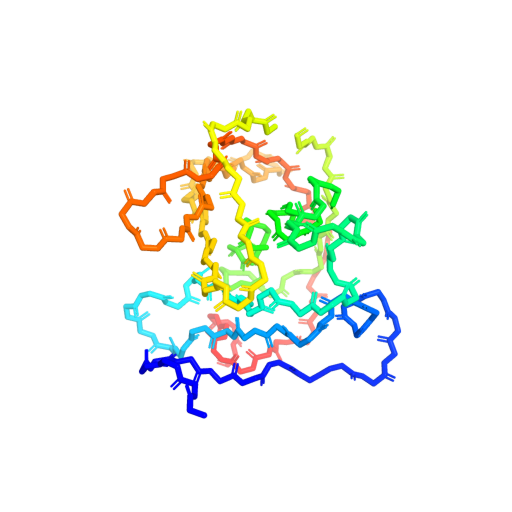M 870 C CA . ILE A 1 125 ? 1.617 -12.427 -20.350 1.00 32.76 124 ILE A CA 1
ATOM 871 C C . ILE A 1 125 ? 0.599 -13.563 -20.376 1.00 33.24 124 ILE A C 1
ATOM 872 O O . ILE A 1 125 ? -0.362 -13.537 -21.199 1.00 29.82 124 ILE A O 1
ATOM 877 N N . TRP A 1 126 ? 0.789 -14.532 -19.507 1.00 33.13 125 TRP A N 1
ATOM 878 C CA . TRP A 1 126 ? -0.086 -15.708 -19.470 1.00 35.81 125 TRP A CA 1
ATOM 879 C C . TRP A 1 126 ? -0.336 -16.204 -18.046 1.00 36.24 125 TRP A C 1
ATOM 880 O O . TRP A 1 126 ? 0.393 -15.875 -17.121 1.00 35.60 125 TRP A O 1
ATOM 891 N N . ALA A 1 127 ? -1.424 -16.950 -17.895 1.00 36.42 126 ALA A N 1
ATOM 892 C CA . ALA A 1 127 ? -1.799 -17.621 -16.671 1.00 37.87 126 ALA A CA 1
ATOM 893 C C . ALA A 1 127 ? -2.109 -19.054 -17.089 1.00 39.37 126 ALA A C 1
ATOM 894 O O . ALA A 1 127 ? -3.140 -19.334 -17.714 1.00 39.61 126 ALA A O 1
ATOM 896 N N . GLY A 1 128 ? -1.185 -19.951 -16.782 1.00 42.63 127 GLY A N 1
ATOM 897 C CA . GLY A 1 128 ? -1.199 -21.307 -17.343 1.00 42.54 127 GLY A CA 1
ATOM 898 C C . GLY A 1 128 ? -1.319 -21.347 -18.845 1.00 44.19 127 GLY A C 1
ATOM 899 O O . GLY A 1 128 ? -0.499 -20.750 -19.570 1.00 43.91 127 GLY A O 1
ATOM 900 N N . GLU A 1 129 ? -2.360 -22.026 -19.326 1.00 42.66 128 GLU A N 1
ATOM 901 C CA . GLU A 1 129 ? -2.542 -22.232 -20.756 1.00 45.49 128 GLU A CA 1
ATOM 902 C C . GLU A 1 129 ? -3.277 -21.069 -21.399 1.00 42.87 128 GLU A C 1
ATOM 903 O O . GLU A 1 129 ? -3.534 -21.094 -22.587 1.00 42.57 128 GLU A O 1
ATOM 909 N N . ARG A 1 130 ? -3.665 -20.075 -20.604 1.00 41.73 129 ARG A N 1
ATOM 910 C CA A ARG A 1 130 ? -4.380 -18.901 -21.100 0.50 41.31 129 ARG A CA 1
ATOM 911 C CA B ARG A 1 130 ? -4.355 -18.928 -21.152 0.50 40.91 129 ARG A CA 1
ATOM 912 C C . ARG A 1 130 ? -3.379 -17.780 -21.388 1.00 39.95 129 ARG A C 1
ATOM 913 O O . ARG A 1 130 ? -2.657 -17.358 -20.456 1.00 39.43 129 ARG A O 1
ATOM 928 N N . THR A 1 131 ? -3.353 -17.282 -22.632 1.00 36.03 130 THR A N 1
ATOM 929 C CA . THR A 1 131 ? -2.632 -16.025 -22.930 1.00 34.65 130 THR A CA 1
ATOM 930 C C . THR A 1 131 ? -3.522 -14.808 -22.591 1.00 35.16 130 THR A C 1
ATOM 931 O O . THR A 1 131 ? -4.636 -14.668 -23.127 1.00 36.70 130 THR A O 1
ATOM 935 N N . LEU A 1 132 ? -3.022 -13.942 -21.698 1.00 32.03 131 LEU A N 1
ATOM 936 C CA . LEU A 1 132 ? -3.792 -12.795 -21.215 1.00 32.40 131 LEU A CA 1
ATOM 937 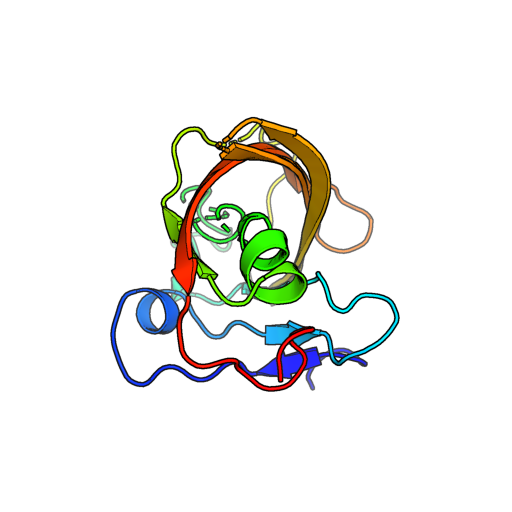C C . LEU A 1 132 ? -3.544 -11.581 -22.074 1.00 32.19 131 LEU A C 1
ATOM 938 O O . LEU A 1 132 ? -4.479 -10.834 -22.365 1.00 31.10 131 LEU A O 1
ATOM 943 N N . ILE A 1 133 ? -2.288 -11.397 -22.478 1.00 32.82 132 ILE A N 1
ATOM 944 C CA . ILE A 1 133 ? -1.856 -10.230 -23.238 1.00 32.64 132 ILE A CA 1
ATOM 945 C C . ILE A 1 133 ? -0.776 -10.610 -24.238 1.00 31.77 132 ILE A C 1
ATOM 946 O O . ILE A 1 133 ? 0.168 -11.328 -23.900 1.00 30.97 132 ILE A O 1
ATOM 951 N N . THR A 1 134 ? -0.890 -10.095 -25.455 1.00 32.02 133 THR A N 1
ATOM 952 C CA . THR A 1 134 ? 0.188 -10.156 -26.414 1.00 33.37 133 THR A CA 1
ATOM 953 C C . THR A 1 134 ? 0.484 -8.708 -26.736 1.00 33.48 133 THR A C 1
ATOM 954 O O . THR A 1 134 ? -0.412 -7.862 -26.800 1.00 33.80 133 THR A O 1
ATOM 958 N N . GLY A 1 135 ? 1.743 -8.385 -26.911 1.00 33.67 134 GLY A N 1
ATOM 959 C CA . GLY A 1 135 ? 2.071 -7.059 -27.342 1.00 34.70 134 GLY A CA 1
ATOM 960 C C . GLY A 1 135 ? 3.522 -6.810 -27.604 1.00 35.26 134 GLY A C 1
ATOM 961 O O . GLY A 1 135 ? 4.339 -7.737 -27.586 1.00 32.68 134 GLY A O 1
ATOM 962 N N . THR A 1 136 ? 3.823 -5.523 -27.782 1.00 37.04 135 THR A N 1
ATOM 963 C CA . THR A 1 136 ? 5.175 -5.026 -28.064 1.00 35.90 135 THR A CA 1
ATOM 964 C C . THR A 1 136 ? 5.518 -3.814 -27.198 1.00 36.13 135 THR A C 1
ATOM 965 O O . THR A 1 136 ? 4.678 -2.921 -26.987 1.00 33.94 135 THR A O 1
ATOM 969 N N . GLY A 1 137 ? 6.759 -3.813 -26.707 1.00 35.48 136 GLY A N 1
ATOM 970 C CA . GLY A 1 137 ? 7.368 -2.723 -25.954 1.00 35.66 136 GLY A CA 1
ATOM 971 C C . GLY A 1 137 ? 8.613 -2.217 -26.656 1.00 36.09 136 GLY A C 1
ATOM 972 O O . GLY A 1 137 ? 9.382 -3.013 -27.242 1.00 35.93 136 GLY A O 1
ATOM 973 N N . VAL A 1 138 ? 8.820 -0.895 -26.615 1.00 33.74 137 VAL A N 1
ATOM 974 C CA . VAL A 1 138 ? 10.089 -0.328 -27.055 1.00 34.44 137 VAL A CA 1
ATOM 975 C C . VAL A 1 138 ? 10.643 0.454 -25.884 1.00 34.06 137 VAL A C 1
ATOM 976 O O . VAL A 1 138 ? 9.968 1.329 -25.321 1.00 35.12 137 VAL A O 1
ATOM 980 N N . PHE A 1 139 ? 11.861 0.086 -25.500 1.00 33.22 138 PHE A N 1
ATOM 981 C CA . PHE A 1 139 ? 12.534 0.615 -24.356 1.00 32.41 138 PHE A CA 1
ATOM 982 C C . PHE A 1 139 ? 13.842 1.304 -24.752 1.00 34.33 138 PHE A C 1
ATOM 983 O O . PHE A 1 139 ? 14.563 0.816 -25.647 1.00 37.01 138 PHE A O 1
ATOM 991 N N . LYS A 1 140 ? 14.105 2.450 -24.150 1.00 33.52 139 LYS A N 1
ATOM 992 C CA . LYS A 1 140 ? 15.332 3.182 -24.415 1.00 36.83 139 LYS A CA 1
ATOM 993 C C . LYS A 1 140 ? 16.276 2.951 -23.251 1.00 35.57 139 LYS A C 1
ATOM 994 O O . LYS A 1 140 ? 15.982 3.280 -22.088 1.00 37.25 139 LYS A O 1
ATOM 1000 N N . ALA A 1 141 ? 17.415 2.354 -23.565 1.00 36.83 140 ALA A N 1
ATOM 1001 C CA . ALA A 1 141 ? 18.482 2.204 -22.594 1.00 36.31 140 ALA A CA 1
ATOM 1002 C C . ALA A 1 141 ? 19.183 3.553 -22.411 1.00 36.93 140 ALA A C 1
ATOM 1003 O O . ALA A 1 141 ? 19.505 4.231 -23.387 1.00 37.78 140 ALA A O 1
ATOM 1005 N N . LEU A 1 142 ? 19.408 3.927 -21.160 1.00 36.13 141 LEU A N 1
ATOM 1006 C CA . LEU A 1 142 ? 19.900 5.239 -20.818 1.00 37.93 141 LEU A CA 1
ATOM 1007 C C . LEU A 1 142 ? 21.379 5.120 -20.458 1.00 37.90 141 LEU A C 1
ATOM 1008 O O . LEU A 1 142 ? 22.198 5.554 -21.207 1.00 37.96 141 LEU A O 1
ATOM 1013 N N . SER A 1 143 ? 21.731 4.526 -19.335 1.00 35.34 142 SER A N 1
ATOM 1014 C CA . SER A 1 143 ? 23.165 4.439 -19.022 1.00 36.42 142 SER A CA 1
ATOM 1015 C C . SER A 1 143 ? 23.466 3.278 -18.077 1.00 34.80 142 SER A C 1
ATOM 1016 O O . SER A 1 143 ? 22.561 2.702 -17.473 1.00 34.55 142 SER A O 1
ATOM 1019 N N . ALA A 1 144 ? 24.745 2.911 -17.970 1.00 33.20 143 ALA A N 1
ATOM 1020 C CA . ALA A 1 144 ? 25.158 1.861 -17.069 1.00 31.94 143 ALA A CA 1
ATOM 1021 C C . ALA A 1 144 ? 24.695 2.149 -15.640 1.00 33.61 143 ALA A C 1
ATOM 1022 O O . ALA A 1 144 ? 24.709 3.299 -15.184 1.00 32.85 143 ALA A O 1
ATOM 1024 N N . ARG A 1 145 ? 24.284 1.103 -14.949 1.00 32.89 144 ARG A N 1
ATOM 1025 C CA . ARG A 1 145 ? 24.039 1.186 -13.507 1.00 35.60 144 ARG A CA 1
ATOM 1026 C C . ARG A 1 145 ? 24.657 -0.038 -12.829 1.00 35.13 144 ARG A C 1
ATOM 1027 O O . ARG A 1 145 ? 25.180 -0.929 -13.501 1.00 32.88 144 ARG A O 1
ATOM 1035 N N . LYS A 1 146 ? 24.616 -0.057 -11.498 1.00 37.21 145 LYS A N 1
ATOM 1036 C CA . LYS A 1 146 ? 25.154 -1.174 -10.727 1.00 37.45 145 LYS A CA 1
ATOM 1037 C C . LYS A 1 146 ? 24.404 -2.452 -11.129 1.00 34.75 145 LYS A C 1
ATOM 1038 O O . LYS A 1 146 ? 23.159 -2.481 -11.121 1.00 33.04 145 LYS A O 1
ATOM 1044 N N . PRO A 1 147 ? 25.142 -3.472 -11.585 1.00 34.97 146 PRO A N 1
ATOM 1045 C CA . PRO A 1 147 ? 24.530 -4.769 -11.895 1.00 36.53 146 PRO A CA 1
ATOM 1046 C C . PRO A 1 147 ? 23.878 -5.437 -10.698 1.00 40.04 146 PRO A C 1
ATOM 1047 O O . PRO A 1 147 ? 24.320 -5.251 -9.551 1.00 38.03 146 PRO A O 1
ATOM 1051 N N . ARG A 1 148 ? 22.822 -6.188 -10.989 1.00 43.65 147 ARG A N 1
ATOM 1052 C CA . ARG A 1 148 ? 22.088 -6.933 -9.985 1.00 47.33 147 ARG A CA 1
ATOM 1053 C C . ARG A 1 148 ? 22.320 -8.428 -10.222 1.00 47.02 147 ARG A C 1
ATOM 1054 O O . ARG A 1 148 ? 22.560 -8.858 -11.361 1.00 46.28 147 ARG A O 1
ATOM 1062 N N . PRO A 1 149 ? 22.264 -9.234 -9.152 1.00 46.57 148 PRO A N 1
ATOM 1063 C CA . PRO A 1 149 ? 22.468 -10.671 -9.335 1.00 46.43 148 PRO A CA 1
ATOM 1064 C C . PRO A 1 149 ? 21.609 -11.254 -10.466 1.00 45.92 148 PRO A C 1
ATOM 1065 O O . PRO A 1 149 ? 20.456 -10.853 -10.626 1.00 45.74 148 PRO A O 1
ATOM 1069 N N . GLY A 1 150 ? 22.206 -12.137 -11.273 1.00 44.94 149 GLY A N 1
ATOM 1070 C CA . GLY A 1 150 ? 21.540 -12.787 -12.384 1.00 44.39 149 GLY A CA 1
ATOM 1071 C C . GLY A 1 150 ? 21.657 -12.050 -13.704 1.00 43.81 149 GLY A C 1
ATOM 1072 O O . GLY A 1 150 ? 21.331 -12.608 -14.761 1.00 44.70 149 GLY A O 1
ATOM 1073 N N . GLU A 1 151 ? 22.114 -10.798 -13.666 1.00 41.05 150 GLU A N 1
ATOM 1074 C CA . GLU A 1 151 ? 22.296 -10.013 -14.890 1.00 41.19 150 GLU A CA 1
ATOM 1075 C C . GLU A 1 151 ? 23.627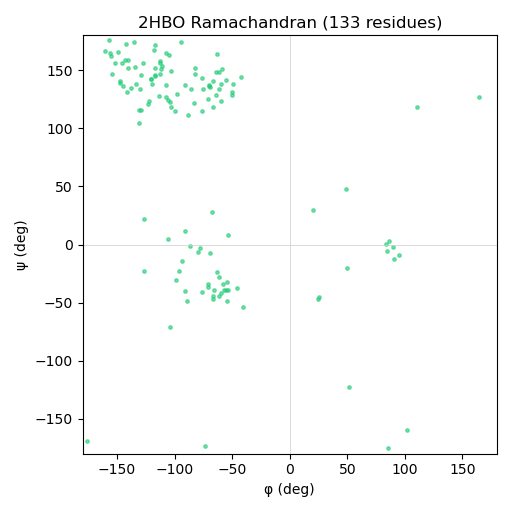 -10.365 -15.519 1.00 39.56 150 GLU A C 1
ATOM 1076 O O . GLU A 1 151 ? 24.556 -10.747 -14.811 1.00 37.79 150 GLU A O 1
ATOM 1082 N N . LEU A 1 152 ? 23.728 -10.229 -16.842 1.00 39.52 151 LEU A N 1
ATOM 1083 C CA . LEU A 1 152 ? 24.946 -10.585 -17.562 1.00 39.76 151 LEU A CA 1
ATOM 1084 C C . LEU A 1 152 ? 26.221 -9.895 -17.004 1.00 38.76 151 LEU A C 1
ATOM 1085 O O . LEU A 1 152 ? 27.268 -10.528 -16.902 1.00 37.76 151 LEU A O 1
ATOM 1090 N N . ALA A 1 153 ? 26.097 -8.627 -16.607 1.00 38.01 152 ALA A N 1
ATOM 1091 C CA . ALA A 1 153 ? 27.227 -7.786 -16.157 1.00 37.53 152 ALA A CA 1
ATOM 1092 C C . ALA A 1 153 ? 27.637 -8.063 -14.708 1.00 39.29 152 ALA A C 1
ATOM 1093 O O . ALA A 1 153 ? 28.606 -7.514 -14.222 1.00 37.93 152 ALA A O 1
ATOM 1095 N N . TYR A 1 154 ? 26.874 -8.891 -14.012 1.00 41.48 153 TYR A N 1
ATOM 1096 C CA . TYR A 1 154 ? 27.083 -9.104 -12.584 1.00 44.01 153 TYR A CA 1
ATOM 1097 C C . TYR A 1 154 ? 28.237 -10.077 -12.348 1.00 46.06 153 TYR A C 1
ATOM 1098 O O . TYR A 1 154 ? 28.528 -10.916 -13.205 1.00 47.61 153 TYR A O 1
#

InterPro domains:
  IPR006683 Thioesterase domain [PF03061] (58-131)
  IPR029069 HotDog domain superfamily [SSF54637] (13-150)

Organism: Caulobacter vibrioides (strain ATCC 19089 / CIP 103742 / CB 15) (NCBI:txid190650)

Nearest PDB structures (foldseek):
  2hbo-assembly1_A-2  TM=1.005E+00  e=3.590E-26  Caulobacter vibrioides
  3bnv-assembly2_C  TM=8.309E-01  e=3.388E-04  Campylobacter jejuni
  3bnv-assembly4_H  TM=7.697E-01  e=6.969E-04  Campylobacter jejuni
  1z6b-assembly4_E  TM=7.501E-01  e=2.362E-03  Plasmodium falciparum
  3azb-assembly3_Q  TM=7.622E-01  e=4.114E-03  Plasmodium falciparum

Sequence (137 aa):
AIPEGFSQLNWSRGFGRQIGPLFEHREGPGQARLAFRVEEHHTNGLGNCHGGLSFADAWGRIISLQKSYSWVTVVRLCDFLSGAKLGDWVEGEGELISEEDLFTVRGRIWAGERRTLITGTGVFKALSARKPRPGELAY

CATH classification: 3.10.129.10

Foldseek 3Di:
DDPPQKDWDDDPDDDCVQQDRKIAGAADPPRLKIKGAAACSQAPNPFWGDVVCVVQVSQCSVCCQAAQFDKDWPDWWDFDDTGGHGFIKMKGWDFDDDDVWTKTWIWMDGPPGTGITIITTMGGDGHDDRDPNHPVD

Radius of gyration: 14.56 Å; Cα contacts (8 Å, |Δi|>4): 311; chains: 1; bounding box: 42×29×33 Å

Solvent-accessible surface area: 7790 Å² total

B-factor: mean 40.16, std 6.87, range [21.65, 76.85]

Secondary structure (DSSP, 8-state):
---TTEEE---SSSHHHHH--EEEEPSSTTTT-EEEE--GGGB-SSSBB----------THHHHHHH-EEEEEEE--EE-S--BTT-EEEEEEEEEEE---EEEEEEEEETTEEEEEEEEEEEEEEE----TTSTT-